Protein AF-A0A968B137-F1 (afdb_monomer)

Solvent-accessible surface area (backbone atoms only — not comparable to full-atom values): 7190 Å² total; per-residue (Å²): 107,52,96,78,35,91,89,47,80,83,83,82,69,98,60,93,70,58,67,69,60,52,50,51,56,51,58,76,69,59,84,62,95,70,87,82,88,78,63,97,90,63,83,78,64,94,56,52,64,63,56,51,49,59,51,42,74,75,37,80,86,58,89,77,87,86,76,89,81,83,57,55,50,100,85,67,47,76,54,88,87,69,79,80,72,88,78,63,87,45,74,68,45,43,53,50,42,63,76,74,70,112

Sequence (102 aa):
YAARDKRIVLLQNKNNIGLAKSLNKGLAIARGEYIARQDADDISLSVRFASQVEYLDKNIEIGVLGTEVELIDDCGQPMLDFNPPFLPTTAGMVRWTLFFRC

Secondary structure (DSSP, 8-state):
-TTT-TT------SS---HHHHHHHHHHH---SS-----TT----TTHHHHHHHHHHH-TT-S--------B-TTSPBPTT--PPP---SHHHHHHHHHH--

Foldseek 3Di:
DVVVDVVDDDDDDPDDPDDVVVVVVVVVPDDDPDDDDDDPLDDDDPCVVVVVVVVCVVPVVDPDDDDWDFDADPVRHGDPPDDTDDDDPDPVVVVVCVVPPD

pLDDT: mean 92.03, std 8.05, range [58.0, 98.38]

Structure (mmCIF, N/CA/C/O backbone):
data_AF-A0A968B137-F1
#
_entry.id   AF-A0A968B137-F1
#
loop_
_atom_site.group_PDB
_atom_site.id
_atom_site.type_symbol
_atom_site.label_atom_id
_atom_site.label_alt_id
_atom_site.label_comp_id
_atom_site.label_asym_id
_atom_site.label_entity_id
_atom_site.label_seq_id
_atom_site.pdbx_PDB_ins_code
_atom_site.Cartn_x
_atom_site.Cartn_y
_atom_site.Cartn_z
_atom_site.occupancy
_atom_site.B_iso_or_equiv
_atom_site.auth_seq_id
_atom_site.auth_comp_id
_atom_site.auth_asym_id
_atom_site.auth_atom_id
_atom_site.pdbx_PDB_model_num
ATOM 1 N N . TYR A 1 1 ? -19.938 4.126 2.888 1.00 81.56 1 TYR A N 1
ATOM 2 C CA . TYR A 1 1 ? -19.491 3.167 1.857 1.00 81.56 1 TYR A CA 1
ATOM 3 C C . TYR A 1 1 ? -19.550 1.715 2.320 1.00 81.56 1 TYR A C 1
ATOM 5 O O . TYR A 1 1 ? -20.288 0.962 1.704 1.00 81.56 1 TYR A O 1
ATOM 13 N N . ALA A 1 2 ? -18.900 1.325 3.426 1.00 87.94 2 ALA A N 1
ATOM 14 C CA . ALA A 1 2 ? -18.869 -0.076 3.884 1.00 87.94 2 ALA A CA 1
ATOM 15 C C . ALA A 1 2 ? -20.250 -0.748 4.056 1.00 87.94 2 ALA A C 1
ATOM 17 O O . ALA A 1 2 ? -20.439 -1.882 3.644 1.00 87.94 2 ALA A O 1
ATOM 18 N N . ALA A 1 3 ? -21.254 -0.029 4.572 1.00 89.56 3 ALA A N 1
ATOM 19 C CA . ALA A 1 3 ? -22.615 -0.564 4.714 1.00 89.56 3 ALA A CA 1
ATOM 20 C C . ALA A 1 3 ? -23.334 -0.861 3.377 1.00 89.56 3 ALA A C 1
ATOM 22 O O . ALA A 1 3 ? -24.391 -1.483 3.378 1.00 89.56 3 ALA A O 1
ATOM 23 N N . ARG A 1 4 ? -22.802 -0.379 2.245 1.00 95.50 4 ARG A N 1
ATOM 24 C CA . ARG A 1 4 ? -23.416 -0.490 0.909 1.00 95.50 4 ARG A CA 1
ATOM 25 C C . ARG A 1 4 ? -22.583 -1.319 -0.073 1.00 95.50 4 ARG A C 1
ATOM 27 O O . ARG A 1 4 ? -23.140 -1.815 -1.044 1.00 95.50 4 ARG A O 1
ATOM 34 N N . ASP A 1 5 ? -21.284 -1.482 0.171 1.00 96.19 5 ASP A N 1
ATOM 35 C CA . ASP A 1 5 ? -20.374 -2.237 -0.693 1.00 96.19 5 ASP A CA 1
ATOM 36 C C . ASP A 1 5 ? -19.795 -3.441 0.058 1.00 96.19 5 ASP A C 1
ATOM 38 O O . ASP A 1 5 ? -18.978 -3.292 0.965 1.00 96.19 5 ASP A O 1
ATOM 42 N N . LYS A 1 6 ? -20.201 -4.648 -0.357 1.00 94.75 6 LYS A N 1
ATOM 43 C CA . LYS A 1 6 ? -19.787 -5.919 0.262 1.00 94.75 6 LYS A CA 1
ATOM 44 C C . LYS A 1 6 ? -18.292 -6.220 0.109 1.00 94.75 6 LYS A C 1
ATOM 46 O O . LYS A 1 6 ? -17.790 -7.112 0.789 1.00 94.75 6 LYS A O 1
ATOM 51 N N . ARG A 1 7 ? -17.585 -5.517 -0.782 1.00 94.62 7 ARG A N 1
ATOM 52 C CA . ARG A 1 7 ? -16.132 -5.653 -0.960 1.00 94.62 7 ARG A CA 1
ATOM 53 C C . ARG A 1 7 ? -15.355 -4.967 0.166 1.00 94.62 7 ARG A C 1
ATOM 55 O O . ARG A 1 7 ? -14.198 -5.306 0.390 1.00 94.62 7 ARG A O 1
ATOM 62 N N . ILE A 1 8 ? -15.977 -4.024 0.878 1.00 96.00 8 ILE A N 1
ATOM 63 C CA . ILE A 1 8 ? -15.344 -3.255 1.951 1.00 96.00 8 ILE A CA 1
ATOM 64 C C . ILE A 1 8 ? -15.628 -3.927 3.296 1.00 96.00 8 ILE A C 1
ATOM 66 O O . ILE A 1 8 ? -16.774 -4.006 3.736 1.00 96.00 8 ILE A O 1
ATOM 70 N N . VAL A 1 9 ? -14.570 -4.341 3.992 1.00 95.88 9 VAL A N 1
ATOM 71 C CA . VAL A 1 9 ? -14.649 -4.842 5.370 1.00 95.88 9 VAL A CA 1
ATOM 72 C C . VAL A 1 9 ? -14.105 -3.773 6.313 1.00 95.88 9 VAL A C 1
ATOM 74 O O . VAL A 1 9 ? -12.907 -3.506 6.334 1.00 95.88 9 VAL A O 1
ATOM 77 N N . LEU A 1 10 ? -14.986 -3.145 7.096 1.00 96.00 10 LEU A N 1
ATOM 78 C CA . LEU A 1 10 ? -14.590 -2.143 8.085 1.00 96.00 10 LEU A CA 1
ATOM 79 C C . LEU A 1 10 ? -14.185 -2.821 9.399 1.00 96.00 10 LEU A C 1
ATOM 81 O O . LEU A 1 10 ? -15.016 -3.431 10.070 1.00 96.00 10 LEU A O 1
ATOM 85 N N . LEU A 1 11 ? -12.924 -2.657 9.794 1.00 96.06 11 LEU A N 1
ATOM 86 C CA . LEU A 1 11 ? -12.435 -3.052 11.112 1.00 96.06 11 LEU A CA 1
ATOM 87 C C . LEU A 1 11 ? -12.325 -1.833 12.022 1.00 96.06 11 LEU A C 1
ATOM 89 O O . LEU A 1 11 ? -11.456 -0.986 11.835 1.00 96.06 11 LEU A O 1
ATOM 93 N N . GLN A 1 12 ? -13.173 -1.768 13.046 1.00 96.56 12 GLN A N 1
ATOM 94 C CA . GLN A 1 12 ? -13.125 -0.699 14.039 1.00 96.56 12 GLN A CA 1
ATOM 95 C C . GLN A 1 12 ? -12.410 -1.169 15.310 1.00 96.56 12 GLN A C 1
ATOM 97 O O . GLN A 1 12 ? -12.743 -2.200 15.899 1.00 96.56 12 GLN A O 1
ATOM 102 N N . ASN A 1 13 ? -11.404 -0.411 15.745 1.00 97.81 13 ASN A N 1
ATOM 103 C CA . ASN A 1 13 ? -10.745 -0.637 17.028 1.00 97.81 13 ASN A CA 1
ATOM 104 C C . ASN A 1 13 ? -11.538 0.039 18.154 1.00 97.81 13 ASN A C 1
ATOM 106 O O . ASN A 1 13 ? -12.065 1.131 17.967 1.00 97.81 13 ASN A O 1
ATOM 110 N N . LYS A 1 14 ? -11.587 -0.587 19.338 1.00 97.62 14 LYS A N 1
ATOM 111 C CA . LYS A 1 14 ? -12.236 0.004 20.526 1.00 97.62 14 LYS A CA 1
ATOM 112 C C . LYS A 1 14 ? -11.499 1.245 21.043 1.00 97.62 14 LYS A C 1
ATOM 114 O O . LYS A 1 14 ? -12.116 2.142 21.598 1.00 97.62 14 LYS A O 1
ATOM 119 N N . ASN A 1 15 ? -10.185 1.279 20.858 1.00 97.88 15 ASN A N 1
ATOM 120 C CA . ASN A 1 15 ? -9.295 2.373 21.225 1.00 97.88 15 ASN A CA 1
ATOM 121 C C . ASN A 1 15 ? -8.206 2.522 20.154 1.00 97.88 15 ASN A C 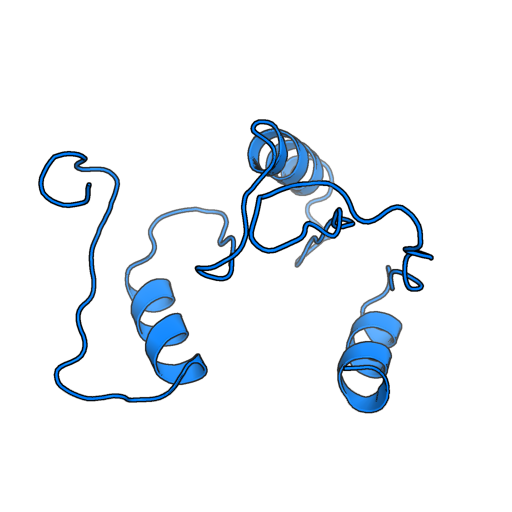1
ATOM 123 O O . ASN A 1 15 ? -7.998 1.615 19.345 1.00 97.88 15 ASN A O 1
ATOM 127 N N . ASN A 1 16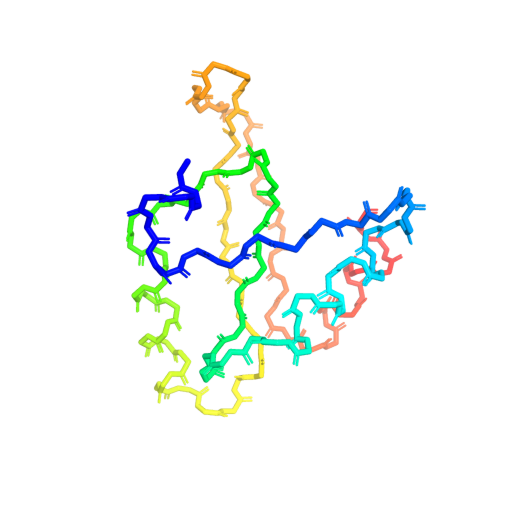 ? -7.482 3.641 20.159 1.00 97.88 16 ASN A N 1
ATOM 128 C CA . ASN A 1 16 ? -6.309 3.796 19.304 1.00 97.88 16 ASN A CA 1
ATOM 129 C C . ASN A 1 16 ? -5.226 2.784 19.731 1.00 97.88 16 ASN A C 1
ATOM 131 O O . ASN A 1 16 ? -4.825 2.755 20.895 1.00 97.88 16 ASN A O 1
ATOM 135 N N . ILE A 1 17 ? -4.797 1.929 18.799 1.00 98.00 17 ILE A N 1
ATOM 136 C CA . ILE A 1 17 ? -3.748 0.913 19.003 1.00 98.00 17 ILE A CA 1
ATOM 137 C C . ILE A 1 17 ? -2.487 1.195 18.171 1.00 98.00 17 ILE A C 1
ATOM 139 O O . ILE A 1 17 ? -1.567 0.377 18.156 1.00 98.00 17 ILE A O 1
ATOM 143 N N . GLY A 1 18 ? -2.441 2.334 17.478 1.00 97.62 18 GLY A N 1
ATOM 144 C CA . GLY A 1 18 ? -1.376 2.702 16.551 1.00 97.62 18 GLY A CA 1
ATOM 145 C C . GLY A 1 18 ? -1.503 2.055 15.167 1.00 97.62 18 GLY A C 1
ATOM 146 O O . GLY A 1 18 ? -2.279 1.115 14.951 1.00 97.62 18 GLY A O 1
ATOM 147 N N . LEU A 1 19 ? -0.714 2.574 14.223 1.00 96.25 19 LEU A N 1
ATOM 148 C CA . LEU A 1 19 ? -0.762 2.210 12.805 1.00 96.25 19 LEU A CA 1
ATOM 149 C C . LEU A 1 19 ? -0.403 0.738 12.575 1.00 96.25 19 LEU A C 1
ATOM 151 O O . LEU A 1 19 ? -1.228 -0.016 12.070 1.00 96.25 19 LEU A O 1
ATOM 155 N N . ALA A 1 20 ? 0.778 0.295 13.018 1.00 97.19 20 ALA A N 1
ATOM 156 C CA . ALA A 1 20 ? 1.267 -1.062 12.755 1.00 97.19 20 ALA A CA 1
ATOM 157 C C . ALA A 1 20 ? 0.310 -2.155 13.268 1.00 97.19 20 ALA A C 1
ATOM 159 O O . ALA A 1 20 ? 0.007 -3.108 12.553 1.00 97.19 20 ALA A O 1
ATOM 160 N N . LYS A 1 21 ? -0.237 -2.001 14.483 1.00 98.25 21 LYS A N 1
ATOM 161 C CA . LYS A 1 21 ? -1.207 -2.965 15.031 1.00 98.25 21 LYS A CA 1
ATOM 162 C C . LYS A 1 21 ? -2.527 -2.948 14.257 1.00 98.25 21 LYS A C 1
ATOM 164 O O . LYS A 1 21 ? -3.133 -4.001 14.078 1.00 98.25 21 LYS A O 1
ATOM 169 N N . SER A 1 22 ? -2.963 -1.781 13.784 1.00 98.00 22 SER A N 1
ATOM 170 C CA . SER A 1 22 ? -4.169 -1.657 12.956 1.00 98.00 22 SER A CA 1
ATOM 171 C C . SER A 1 22 ? -3.978 -2.301 11.579 1.00 98.00 22 SER A C 1
ATOM 173 O O . SER A 1 22 ? -4.837 -3.072 11.154 1.00 98.00 22 SER A O 1
ATOM 175 N N . LEU A 1 23 ? -2.829 -2.072 10.933 1.00 97.69 23 LEU A N 1
ATOM 176 C CA . LEU A 1 23 ? -2.462 -2.703 9.662 1.00 97.69 23 LEU A CA 1
ATOM 177 C C . LEU A 1 23 ? -2.382 -4.229 9.797 1.00 97.69 23 LEU A C 1
ATOM 179 O O . LEU A 1 23 ? -2.975 -4.937 8.989 1.00 97.69 23 LEU A O 1
ATOM 183 N N . ASN A 1 24 ? -1.753 -4.745 10.858 1.00 98.38 24 ASN A N 1
ATOM 184 C CA . ASN A 1 24 ? -1.665 -6.190 11.101 1.00 98.38 24 ASN A CA 1
ATOM 185 C C . ASN A 1 24 ? -3.042 -6.848 11.287 1.00 98.38 24 ASN A C 1
ATOM 187 O O . ASN A 1 24 ? -3.246 -7.973 10.837 1.00 98.38 24 ASN A O 1
ATOM 191 N N . LYS A 1 25 ? -4.011 -6.157 11.906 1.00 98.12 25 LYS A N 1
ATOM 192 C CA . LYS A 1 25 ? -5.398 -6.650 11.982 1.00 98.12 25 LYS A CA 1
ATOM 193 C C . LYS A 1 25 ? -6.057 -6.736 10.605 1.00 98.12 25 LYS A C 1
ATOM 195 O O . LYS A 1 25 ? -6.769 -7.701 10.350 1.00 98.12 25 LYS A O 1
ATOM 200 N N . GLY A 1 26 ? -5.837 -5.737 9.748 1.00 97.50 26 GLY A N 1
ATOM 201 C CA . GLY A 1 26 ? -6.312 -5.756 8.362 1.00 97.50 26 GLY A CA 1
ATOM 202 C C . GLY A 1 26 ? -5.677 -6.890 7.560 1.00 97.50 26 GLY A C 1
ATOM 203 O O . GLY A 1 26 ? -6.387 -7.655 6.913 1.00 97.50 26 GLY A O 1
ATOM 204 N N . LEU A 1 27 ? -4.358 -7.056 7.679 1.00 97.88 27 LEU A N 1
ATOM 205 C CA . LEU A 1 27 ? -3.604 -8.119 7.018 1.00 97.88 27 LEU A CA 1
ATOM 206 C C . LEU A 1 27 ? -4.100 -9.516 7.418 1.00 97.88 27 LEU A C 1
ATOM 208 O O . LEU A 1 27 ? -4.291 -10.361 6.553 1.00 97.88 27 LEU A O 1
ATOM 212 N N . ALA A 1 28 ? -4.380 -9.743 8.705 1.00 98.06 28 ALA A N 1
ATOM 213 C CA . ALA A 1 28 ? -4.837 -11.040 9.207 1.00 98.06 28 ALA A CA 1
ATOM 214 C C . ALA A 1 28 ? -6.186 -11.511 8.628 1.00 98.06 28 ALA A C 1
ATOM 216 O O . ALA A 1 28 ? -6.481 -12.703 8.679 1.00 98.06 28 ALA A O 1
ATOM 217 N N . ILE A 1 29 ? -7.016 -10.598 8.109 1.00 97.50 29 ILE A N 1
ATOM 218 C CA . ILE A 1 29 ? -8.310 -10.933 7.489 1.00 97.50 29 ILE A CA 1
ATOM 219 C C . ILE A 1 29 ? -8.313 -10.767 5.967 1.00 97.50 29 ILE A C 1
ATOM 221 O O . ILE A 1 29 ? -9.332 -11.042 5.327 1.00 97.50 29 ILE A O 1
ATOM 225 N N . ALA A 1 30 ? -7.228 -10.247 5.390 1.00 97.69 30 ALA A N 1
ATOM 226 C CA . ALA A 1 30 ? -7.121 -10.049 3.957 1.00 97.69 30 ALA A CA 1
ATOM 227 C C . ALA A 1 30 ? -7.161 -11.409 3.245 1.00 97.69 30 ALA A C 1
ATOM 229 O O . A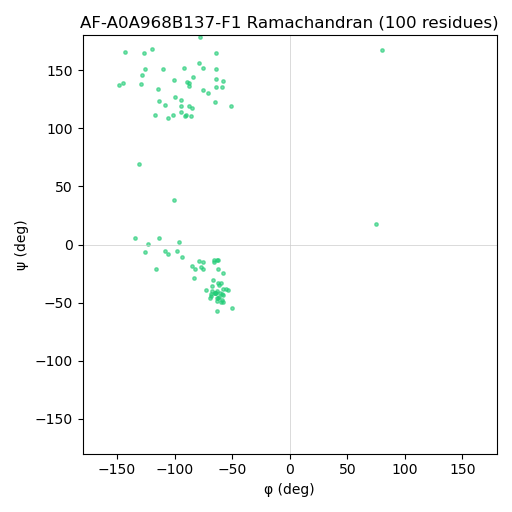LA A 1 30 ? -6.645 -12.406 3.742 1.00 97.69 30 ALA A O 1
ATOM 230 N N . ARG A 1 31 ? -7.822 -11.451 2.085 1.00 96.75 31 ARG A N 1
ATOM 231 C CA . ARG A 1 31 ? -8.044 -12.688 1.311 1.00 96.75 31 ARG A CA 1
ATOM 232 C C . ARG A 1 31 ? -7.501 -12.618 -0.114 1.00 96.75 31 ARG A C 1
ATOM 234 O O . ARG A 1 31 ? -7.719 -13.544 -0.883 1.00 96.75 31 ARG A O 1
ATOM 241 N N . GLY A 1 32 ? -6.899 -11.489 -0.484 1.00 96.06 32 GLY A N 1
ATOM 242 C CA . GLY A 1 32 ? -6.278 -11.324 -1.792 1.00 96.06 32 GLY A CA 1
ATOM 243 C C . GLY A 1 32 ? -4.947 -12.061 -1.850 1.00 96.06 32 GLY A C 1
ATOM 244 O O . GLY A 1 32 ? -4.279 -12.206 -0.8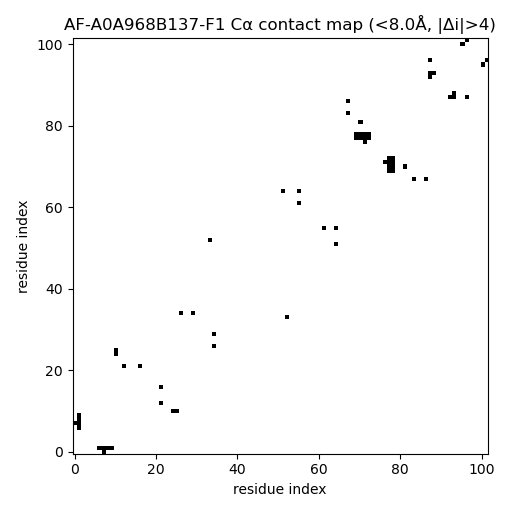30 1.00 96.06 32 GLY A O 1
ATOM 245 N N . GLU A 1 33 ? -4.570 -12.4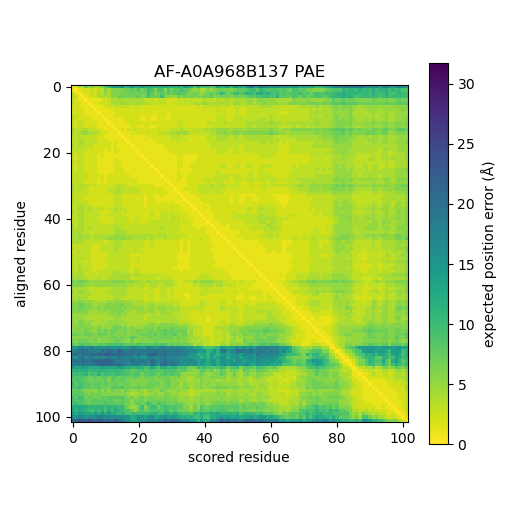94 -3.048 1.00 96.38 33 GLU A N 1
ATOM 246 C CA . GLU A 1 33 ? -3.223 -12.993 -3.338 1.00 96.38 33 GLU A CA 1
ATOM 247 C C . GLU A 1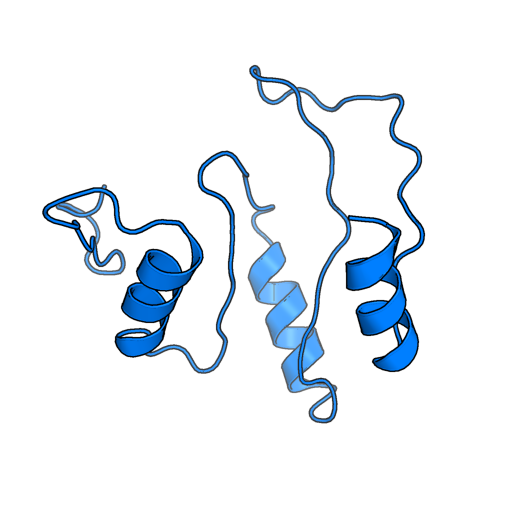 33 ? -2.174 -11.891 -3.141 1.00 96.38 33 GLU A C 1
ATOM 249 O O . GLU A 1 33 ? -1.133 -12.106 -2.526 1.00 96.38 33 GLU A O 1
ATOM 254 N N . TYR A 1 34 ? -2.520 -10.673 -3.565 1.00 97.62 34 TYR A N 1
ATOM 255 C CA . TYR A 1 34 ? -1.726 -9.470 -3.362 1.00 97.62 34 TYR A CA 1
ATOM 256 C C . TYR A 1 34 ? -2.251 -8.634 -2.196 1.00 97.62 34 TYR A C 1
ATOM 258 O O . TYR A 1 34 ? -3.460 -8.449 -2.021 1.00 97.62 34 TYR A O 1
ATOM 266 N N . ILE A 1 35 ? -1.319 -8.060 -1.433 1.00 97.81 35 ILE A N 1
ATOM 267 C CA . ILE A 1 35 ? -1.602 -7.056 -0.408 1.00 97.81 35 ILE A CA 1
ATOM 268 C C . ILE A 1 35 ? -1.103 -5.706 -0.903 1.00 97.81 35 ILE A C 1
ATOM 270 O O . ILE A 1 35 ? 0.092 -5.519 -1.114 1.00 97.81 35 ILE A O 1
ATOM 274 N N . ALA A 1 36 ? -2.016 -4.745 -1.022 1.00 96.56 36 ALA A N 1
ATOM 275 C CA . ALA A 1 36 ? -1.668 -3.362 -1.296 1.00 96.56 36 ALA A CA 1
ATOM 276 C C . ALA A 1 36 ? -2.018 -2.476 -0.100 1.00 96.56 36 ALA A C 1
ATOM 278 O O . ALA A 1 36 ? -3.168 -2.431 0.343 1.00 96.56 36 ALA A O 1
ATOM 279 N N . ARG A 1 37 ? -1.015 -1.763 0.417 1.00 95.56 37 ARG A N 1
ATOM 280 C CA . ARG A 1 37 ? -1.199 -0.715 1.424 1.00 95.56 37 ARG A CA 1
ATOM 281 C C . ARG A 1 37 ? -1.432 0.624 0.722 1.00 95.56 37 ARG A C 1
ATOM 283 O O . ARG A 1 37 ? -0.757 0.927 -0.255 1.00 95.56 37 ARG A O 1
ATOM 290 N N . GLN A 1 38 ? -2.347 1.424 1.256 1.00 94.81 38 GLN A N 1
ATOM 291 C CA . GLN A 1 38 ? -2.576 2.812 0.861 1.00 94.81 38 GLN A CA 1
ATOM 292 C C . GLN A 1 38 ? -2.973 3.607 2.105 1.00 94.81 38 GLN A C 1
ATOM 294 O O . GLN A 1 38 ? -3.729 3.080 2.931 1.00 94.81 38 GLN A O 1
ATOM 299 N N . ASP A 1 39 ? -2.454 4.824 2.248 1.00 93.94 39 ASP A N 1
ATOM 300 C CA . ASP A 1 39 ? -2.804 5.686 3.371 1.00 93.94 39 ASP A CA 1
ATOM 301 C C . ASP A 1 39 ? -4.177 6.352 3.117 1.00 93.94 39 ASP A C 1
ATOM 303 O O . ASP A 1 39 ? -4.702 6.358 2.001 1.00 93.94 39 ASP A O 1
ATOM 307 N N . ALA A 1 40 ? -4.862 6.766 4.185 1.00 93.75 40 ALA A N 1
ATOM 308 C CA . ALA A 1 40 ? -6.290 7.115 4.125 1.00 93.75 40 ALA A CA 1
ATOM 309 C C . ALA A 1 40 ? -6.572 8.478 3.466 1.00 93.75 40 ALA A C 1
ATOM 311 O O . ALA A 1 40 ? -7.720 8.771 3.131 1.00 93.75 40 ALA A O 1
ATOM 312 N N . ASP A 1 41 ? -5.532 9.285 3.325 1.00 93.31 41 ASP A N 1
ATOM 313 C CA . ASP A 1 41 ? -5.462 10.603 2.707 1.00 93.31 41 ASP A CA 1
ATOM 314 C C . ASP A 1 41 ? -4.954 10.561 1.254 1.00 93.31 41 ASP A C 1
ATOM 316 O O . ASP A 1 41 ? -5.046 11.565 0.554 1.00 93.31 41 ASP A O 1
ATOM 320 N N . ASP A 1 42 ? -4.530 9.393 0.758 1.00 93.50 42 ASP A N 1
ATOM 321 C CA . ASP A 1 42 ? -4.062 9.221 -0.620 1.00 93.50 42 ASP A CA 1
ATOM 322 C C . ASP A 1 42 ? -5.173 8.804 -1.594 1.00 93.50 42 ASP A C 1
ATOM 324 O O . ASP A 1 42 ? -6.088 8.033 -1.270 1.00 93.50 42 ASP A O 1
ATOM 328 N N . ILE A 1 43 ? -5.004 9.181 -2.865 1.00 94.38 43 ILE A N 1
ATOM 329 C CA . ILE A 1 43 ? -5.838 8.734 -3.988 1.00 94.38 43 ILE A CA 1
ATOM 330 C C . ILE A 1 43 ? -5.001 7.885 -4.950 1.00 94.38 43 ILE A C 1
ATOM 332 O O . ILE A 1 43 ? -3.897 8.246 -5.342 1.00 94.38 43 ILE A O 1
ATOM 336 N N . SER A 1 44 ? -5.549 6.743 -5.372 1.00 94.94 44 SER A N 1
ATOM 337 C CA . SER A 1 44 ? -4.935 5.923 -6.420 1.00 94.94 44 SER A CA 1
ATOM 338 C C . SER A 1 44 ? -5.381 6.350 -7.806 1.00 94.94 44 SER A C 1
ATOM 340 O O . SER A 1 44 ? -6.581 6.500 -8.049 1.00 94.94 44 SER A O 1
ATOM 342 N N . LEU A 1 45 ? -4.442 6.369 -8.752 1.00 94.62 45 LEU A N 1
ATOM 343 C CA . LEU A 1 45 ? -4.780 6.308 -10.170 1.00 94.62 45 LEU A CA 1
ATOM 344 C C . LEU A 1 45 ? -5.578 5.030 -10.463 1.00 94.62 45 LEU A C 1
ATOM 346 O O . LEU A 1 45 ? -5.267 3.951 -9.947 1.00 94.62 45 LEU A O 1
ATOM 350 N N . SER A 1 46 ? -6.588 5.139 -11.326 1.00 95.88 46 SER A N 1
ATOM 351 C CA . SER A 1 46 ? -7.529 4.050 -11.635 1.00 95.88 46 SER A CA 1
ATOM 352 C C . SER A 1 46 ? -6.854 2.783 -12.174 1.00 95.88 46 SER A C 1
ATOM 354 O O . SER A 1 46 ? -7.391 1.688 -12.016 1.00 95.88 46 SER A O 1
ATOM 356 N N . VAL A 1 47 ? -5.665 2.924 -12.766 1.00 96.38 47 VAL A N 1
ATOM 357 C CA . VAL A 1 47 ? -4.883 1.831 -13.361 1.00 96.38 47 VAL A CA 1
ATOM 358 C C . VAL A 1 47 ? -3.857 1.203 -12.413 1.00 96.38 47 VAL A C 1
ATOM 360 O O . VAL A 1 47 ? -3.330 0.141 -12.738 1.00 96.38 47 VAL A O 1
ATOM 363 N N . ARG A 1 48 ? -3.593 1.798 -11.234 1.00 96.31 48 ARG A N 1
ATOM 364 C CA . ARG A 1 48 ? -2.469 1.418 -10.351 1.00 96.31 48 ARG A CA 1
ATOM 365 C C . ARG A 1 48 ? -2.411 -0.088 -10.095 1.00 96.31 48 ARG A C 1
ATOM 367 O O . ARG A 1 48 ? -1.392 -0.722 -10.349 1.00 96.31 48 ARG A O 1
ATOM 374 N N . PHE A 1 49 ? -3.512 -0.663 -9.614 1.00 96.44 49 PHE A N 1
ATOM 375 C CA . PHE A 1 49 ? -3.547 -2.081 -9.258 1.00 96.44 49 PHE A CA 1
ATOM 376 C C . PHE A 1 49 ? -3.413 -3.004 -10.463 1.00 96.44 49 PHE A C 1
ATOM 378 O O . PHE A 1 49 ? -2.703 -3.996 -10.365 1.00 96.44 49 PHE A O 1
ATOM 385 N N . ALA A 1 50 ? -4.047 -2.677 -11.592 1.00 97.62 50 ALA A N 1
ATOM 386 C CA . ALA A 1 50 ? -3.947 -3.497 -12.795 1.00 97.62 50 ALA A CA 1
ATOM 387 C C . ALA A 1 50 ? -2.495 -3.564 -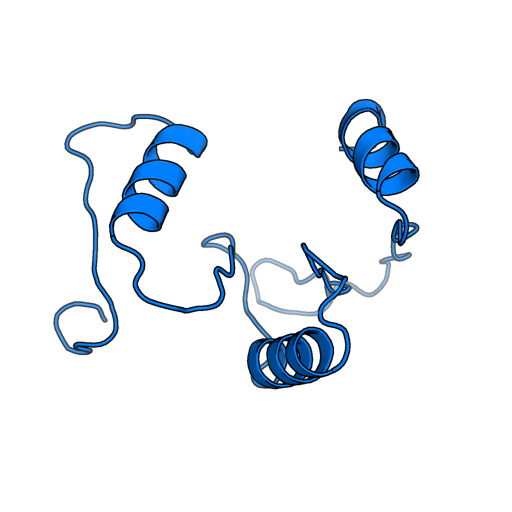13.294 1.00 97.62 50 ALA A C 1
ATOM 389 O O . ALA A 1 50 ? -1.980 -4.654 -13.525 1.00 97.62 50 ALA A O 1
ATOM 390 N N . SER A 1 51 ? -1.810 -2.417 -13.360 1.00 97.25 51 SER A N 1
ATOM 391 C CA . SER A 1 51 ? -0.402 -2.348 -13.764 1.00 97.25 51 SER A CA 1
ATOM 392 C C . SER A 1 51 ? 0.534 -3.077 -12.797 1.00 97.25 51 SER A C 1
ATOM 394 O O . SER A 1 51 ? 1.445 -3.776 -13.233 1.00 97.25 51 SER A O 1
ATOM 396 N N . GLN A 1 52 ? 0.321 -2.937 -11.485 1.00 97.50 52 GLN A N 1
ATOM 397 C CA . GLN A 1 52 ? 1.162 -3.597 -10.482 1.00 97.50 52 GLN A CA 1
ATOM 398 C C . GLN A 1 52 ? 0.987 -5.119 -10.481 1.00 97.50 52 GLN A C 1
ATOM 400 O O . GLN A 1 52 ? 1.982 -5.835 -10.408 1.00 97.50 52 GLN A O 1
ATOM 405 N N . VAL A 1 53 ? -0.253 -5.608 -10.584 1.00 97.81 53 VAL A N 1
ATOM 406 C CA . VAL A 1 53 ? -0.544 -7.048 -10.663 1.00 97.81 53 VAL A CA 1
ATOM 407 C C . VAL A 1 53 ? 0.074 -7.644 -11.924 1.00 97.81 53 VAL A C 1
ATOM 409 O O . VAL A 1 53 ? 0.817 -8.611 -11.824 1.00 97.81 53 VAL A O 1
ATOM 412 N N . GLU A 1 54 ? -0.125 -7.015 -13.088 1.00 98.19 54 GLU A N 1
ATOM 413 C CA . GLU A 1 54 ? 0.467 -7.486 -14.346 1.00 98.19 54 GLU A CA 1
ATOM 414 C C . GLU A 1 54 ? 2.000 -7.572 -14.274 1.00 98.19 54 GLU A C 1
ATOM 416 O O . GLU A 1 54 ? 2.602 -8.493 -14.829 1.00 98.19 54 GLU A O 1
ATOM 421 N N . TYR A 1 55 ? 2.646 -6.619 -13.598 1.00 97.88 55 TYR A N 1
ATOM 422 C CA . TYR A 1 55 ? 4.092 -6.647 -13.411 1.00 97.88 55 TYR A CA 1
ATOM 423 C C . TYR A 1 55 ? 4.528 -7.782 -12.477 1.00 97.88 55 TYR A C 1
ATOM 425 O O . TYR A 1 55 ? 5.474 -8.496 -12.804 1.00 97.88 55 TYR A O 1
ATOM 433 N N . LEU A 1 56 ? 3.860 -7.962 -11.333 1.00 97.88 56 LEU A N 1
ATOM 434 C CA . LEU A 1 56 ? 4.193 -9.014 -10.366 1.00 97.88 56 LEU A CA 1
ATOM 435 C C . LEU A 1 56 ? 3.965 -10.417 -10.945 1.00 97.88 56 LEU A C 1
ATOM 437 O O . LEU A 1 56 ? 4.839 -11.270 -10.813 1.00 97.88 56 LEU A O 1
ATOM 441 N N . ASP A 1 57 ? 2.871 -10.623 -11.680 1.00 97.69 57 ASP A N 1
ATOM 442 C CA . ASP A 1 57 ? 2.568 -11.899 -12.343 1.00 97.69 57 ASP A CA 1
ATOM 443 C C . ASP A 1 57 ? 3.657 -12.300 -13.358 1.00 97.69 57 ASP A C 1
ATOM 445 O O . ASP A 1 57 ? 3.932 -13.484 -13.559 1.00 97.69 57 ASP A O 1
ATOM 449 N N . LYS A 1 58 ? 4.293 -11.316 -14.012 1.00 98.38 58 LYS A N 1
ATOM 450 C CA . LYS A 1 58 ? 5.368 -11.543 -14.994 1.00 98.38 58 LYS A CA 1
ATOM 451 C C . LYS A 1 58 ? 6.757 -11.696 -14.370 1.00 98.38 58 LYS A C 1
ATOM 453 O O . LYS A 1 58 ? 7.648 -12.203 -15.045 1.00 98.38 58 LYS A O 1
ATOM 458 N N . ASN A 1 59 ? 6.950 -11.255 -13.127 1.00 97.44 59 ASN A N 1
ATOM 459 C CA . ASN A 1 59 ? 8.251 -11.197 -12.452 1.00 97.44 59 ASN A CA 1
ATOM 460 C C . ASN A 1 59 ? 8.138 -11.827 -11.055 1.00 97.44 59 ASN A C 1
ATOM 462 O O . ASN A 1 59 ? 8.178 -11.141 -10.031 1.00 97.44 59 ASN A O 1
ATOM 466 N N . ILE A 1 60 ? 7.958 -13.151 -11.022 1.00 96.19 60 ILE A N 1
ATOM 467 C CA . ILE A 1 60 ? 7.636 -13.929 -9.812 1.00 96.19 60 ILE A CA 1
ATOM 468 C C . ILE A 1 60 ? 8.716 -13.886 -8.720 1.00 96.19 60 ILE A C 1
ATOM 470 O O . ILE A 1 60 ? 8.471 -14.285 -7.583 1.00 96.19 60 ILE A O 1
ATOM 474 N N . GLU A 1 61 ? 9.919 -13.413 -9.041 1.00 96.31 61 GLU A N 1
ATOM 475 C CA . GLU A 1 61 ? 11.017 -13.217 -8.097 1.00 96.31 61 GLU A CA 1
ATOM 476 C C . GLU A 1 61 ? 10.867 -11.939 -7.256 1.00 96.31 61 GLU A C 1
ATOM 478 O O . GLU A 1 61 ? 11.555 -11.771 -6.244 1.00 96.31 61 GLU A O 1
ATOM 483 N N . ILE A 1 62 ? 9.973 -11.032 -7.657 1.00 95.25 62 ILE A N 1
ATOM 484 C CA . ILE A 1 62 ? 9.746 -9.752 -6.991 1.00 95.25 62 ILE A CA 1
ATOM 485 C C . ILE A 1 62 ? 8.751 -9.929 -5.841 1.00 95.25 62 ILE A C 1
ATOM 487 O O . ILE A 1 62 ? 7.558 -10.127 -6.041 1.00 95.25 62 ILE A O 1
ATOM 491 N N . GLY A 1 63 ? 9.239 -9.796 -4.605 1.00 93.06 63 GLY A N 1
ATOM 492 C CA . GLY A 1 63 ? 8.396 -9.907 -3.408 1.00 93.06 63 GLY A CA 1
ATOM 493 C C . GLY A 1 63 ? 7.620 -8.638 -3.029 1.00 93.06 63 GLY A C 1
ATOM 494 O O . GLY A 1 63 ? 6.654 -8.723 -2.276 1.00 93.06 63 GLY A O 1
ATOM 495 N N . VAL A 1 64 ? 8.048 -7.457 -3.493 1.00 93.81 64 VAL A N 1
ATOM 496 C CA . VAL A 1 64 ? 7.417 -6.157 -3.193 1.00 93.81 64 VAL A CA 1
ATOM 497 C C . VAL A 1 64 ? 7.603 -5.215 -4.382 1.00 93.81 64 VAL A C 1
ATOM 499 O O . VAL A 1 64 ? 8.704 -5.120 -4.920 1.00 93.81 64 VAL A O 1
ATOM 502 N N . LEU A 1 65 ? 6.549 -4.479 -4.741 1.00 94.94 65 LEU A N 1
ATOM 503 C CA . LEU A 1 65 ? 6.549 -3.467 -5.797 1.00 94.94 65 LEU A CA 1
ATOM 504 C C . LEU A 1 65 ? 5.956 -2.152 -5.271 1.00 94.94 65 LEU A C 1
ATOM 506 O O . LEU A 1 65 ? 4.938 -2.154 -4.581 1.00 94.94 65 LEU A O 1
ATOM 510 N N . GLY A 1 66 ? 6.580 -1.032 -5.629 1.00 92.31 66 GLY A N 1
ATOM 511 C CA . GLY A 1 66 ? 6.073 0.323 -5.402 1.00 92.31 66 GLY A CA 1
ATOM 512 C C . GLY A 1 66 ? 6.043 1.114 -6.709 1.00 92.31 66 GLY A C 1
ATOM 513 O O . GLY A 1 66 ? 6.648 0.700 -7.696 1.00 92.31 66 GLY A O 1
ATOM 514 N N . THR A 1 67 ? 5.332 2.237 -6.716 1.00 90.12 67 THR A N 1
ATOM 515 C CA . THR A 1 67 ? 5.310 3.188 -7.836 1.00 90.12 67 THR A CA 1
ATOM 516 C C . THR A 1 67 ? 5.813 4.545 -7.371 1.00 90.12 67 THR A C 1
ATOM 518 O O . THR A 1 67 ? 5.927 4.803 -6.172 1.00 90.12 67 THR A O 1
ATOM 521 N N . GLU A 1 68 ? 6.077 5.423 -8.328 1.00 88.50 68 GLU A N 1
ATOM 522 C CA . GLU A 1 68 ? 6.147 6.854 -8.062 1.00 88.50 68 GLU A CA 1
ATOM 523 C C . GLU A 1 68 ? 4.776 7.387 -7.608 1.00 88.50 68 GLU A C 1
ATOM 525 O O . GLU A 1 68 ? 3.748 6.707 -7.744 1.00 88.50 68 GLU A O 1
ATOM 530 N N . VAL A 1 69 ? 4.779 8.590 -7.040 1.00 89.25 69 VAL A N 1
ATOM 531 C CA . VAL A 1 69 ? 3.590 9.298 -6.564 1.00 89.25 69 VAL A CA 1
ATOM 532 C C . VAL A 1 69 ? 3.567 10.706 -7.145 1.00 89.25 69 VAL A C 1
ATOM 534 O O . VAL A 1 69 ? 4.612 11.334 -7.302 1.00 89.25 69 VAL A O 1
ATOM 537 N N . GLU A 1 70 ? 2.369 11.203 -7.428 1.00 90.19 70 GLU A N 1
ATOM 538 C CA . GLU A 1 70 ? 2.135 12.614 -7.725 1.00 90.19 70 GLU A CA 1
ATOM 539 C C . GLU A 1 70 ? 1.730 13.305 -6.423 1.00 90.19 70 GLU A C 1
ATOM 541 O O . GLU A 1 70 ? 0.787 12.870 -5.760 1.00 90.19 70 GLU A O 1
ATOM 546 N N . LEU A 1 71 ? 2.450 14.361 -6.037 1.00 91.75 71 LEU A N 1
ATOM 547 C CA . LEU A 1 71 ? 2.056 15.156 -4.880 1.00 91.75 71 LEU A CA 1
ATOM 548 C C . LEU A 1 71 ? 0.871 16.043 -5.245 1.00 91.75 71 LEU A C 1
ATOM 550 O O . LEU A 1 71 ? 0.894 16.730 -6.269 1.00 91.75 71 LEU A O 1
ATOM 554 N N . ILE A 1 72 ? -0.133 16.049 -4.377 1.00 93.31 72 ILE A N 1
ATOM 555 C CA . ILE A 1 72 ? -1.321 16.887 -4.495 1.00 93.31 72 ILE A CA 1
ATOM 556 C C . ILE A 1 72 ? -1.513 17.702 -3.217 1.00 93.31 72 ILE A C 1
ATOM 558 O O . ILE A 1 72 ? -1.113 17.270 -2.137 1.00 93.31 72 ILE A O 1
ATOM 562 N N . ASP A 1 73 ? -2.113 18.881 -3.344 1.00 93.31 73 ASP A N 1
ATOM 563 C CA . ASP A 1 73 ? -2.543 19.677 -2.196 1.00 93.31 73 ASP A CA 1
ATOM 564 C C . ASP A 1 73 ? -3.862 19.155 -1.584 1.00 93.31 73 ASP A C 1
ATOM 566 O O . ASP A 1 73 ? -4.487 18.220 -2.091 1.00 93.31 73 ASP A O 1
ATOM 570 N N . ASP A 1 74 ? -4.333 19.802 -0.513 1.00 93.38 74 ASP A N 1
ATOM 571 C CA . ASP A 1 74 ? -5.596 19.457 0.164 1.00 93.38 74 ASP A CA 1
ATOM 572 C C . ASP A 1 74 ? -6.845 19.634 -0.730 1.00 93.38 74 ASP A C 1
ATOM 574 O O . ASP A 1 74 ? -7.937 19.170 -0.392 1.00 93.38 74 ASP A O 1
ATOM 578 N N . CYS A 1 75 ? -6.706 20.314 -1.874 1.00 93.88 75 CYS A N 1
ATOM 579 C CA . CYS A 1 75 ? -7.743 20.480 -2.893 1.00 93.88 75 CYS A CA 1
ATOM 580 C C . CYS A 1 75 ? -7.613 19.449 -4.032 1.00 93.88 75 CYS A C 1
ATOM 582 O O . CYS A 1 75 ? -8.393 19.485 -4.991 1.00 93.88 75 CYS A O 1
ATOM 584 N N . GLY A 1 76 ? -6.638 18.540 -3.944 1.00 90.56 76 GLY A N 1
ATOM 585 C CA . GLY A 1 76 ? -6.329 17.527 -4.945 1.00 90.56 76 GLY A CA 1
ATOM 586 C C . GLY A 1 76 ? -5.623 18.065 -6.191 1.00 90.56 76 GLY A C 1
ATOM 587 O O . GLY A 1 76 ? -5.655 17.401 -7.226 1.00 90.56 76 GLY A O 1
ATOM 588 N N . GLN A 1 77 ? -5.035 19.265 -6.136 1.00 93.19 77 GLN A N 1
ATOM 589 C CA . GLN A 1 77 ? -4.306 19.850 -7.262 1.00 93.19 77 GLN A CA 1
ATOM 590 C C . GLN A 1 77 ? -2.837 19.411 -7.258 1.00 93.19 77 GLN A C 1
ATOM 592 O O . GLN A 1 77 ? -2.209 19.452 -6.199 1.00 93.19 77 GLN A O 1
ATOM 597 N N . PRO A 1 78 ? -2.259 19.038 -8.417 1.00 91.00 78 PRO A N 1
ATOM 598 C CA . PRO A 1 78 ? -0.853 18.658 -8.508 1.00 91.00 78 PRO A CA 1
ATOM 599 C C . PRO A 1 78 ? 0.096 19.767 -8.046 1.00 91.00 78 PRO A C 1
ATOM 601 O O . PRO A 1 78 ? -0.032 20.927 -8.446 1.00 91.00 78 PRO A O 1
ATOM 604 N N . MET A 1 79 ? 1.100 19.392 -7.260 1.00 91.00 79 MET A N 1
ATOM 605 C CA . MET A 1 79 ? 2.186 20.278 -6.855 1.00 91.00 79 MET A CA 1
ATOM 606 C C . MET A 1 79 ? 3.307 20.230 -7.901 1.00 91.00 79 MET A C 1
ATOM 608 O O . MET A 1 79 ? 3.892 19.178 -8.150 1.00 91.00 79 MET A O 1
ATOM 612 N N . LEU A 1 80 ? 3.609 21.373 -8.525 1.00 77.56 80 LEU A N 1
ATOM 613 C CA . LEU A 1 80 ? 4.494 21.449 -9.700 1.00 77.56 80 LEU A CA 1
ATOM 614 C C . LEU A 1 80 ? 5.997 21.337 -9.380 1.00 77.56 80 LEU A C 1
ATOM 616 O O . LEU A 1 80 ? 6.776 20.994 -10.264 1.00 77.56 80 LEU A O 1
ATOM 620 N N . ASP A 1 81 ? 6.402 21.574 -8.130 1.00 71.25 81 ASP A N 1
ATOM 621 C CA . ASP A 1 81 ? 7.813 21.612 -7.712 1.00 71.25 81 ASP A CA 1
ATOM 622 C C . ASP A 1 81 ? 8.273 20.316 -7.021 1.00 71.25 81 ASP A C 1
ATOM 624 O O . ASP A 1 81 ? 9.031 20.339 -6.047 1.00 71.25 81 ASP A O 1
ATOM 628 N N . PHE A 1 82 ? 7.816 19.159 -7.505 1.00 68.94 82 PHE A N 1
ATOM 629 C CA . PHE A 1 82 ? 8.287 17.876 -6.991 1.00 68.94 82 PHE A CA 1
ATOM 630 C C . PHE A 1 82 ? 9.437 17.332 -7.837 1.00 68.94 82 PHE A C 1
ATOM 632 O O . PHE A 1 82 ? 9.262 16.969 -8.998 1.00 68.94 82 PHE A O 1
ATOM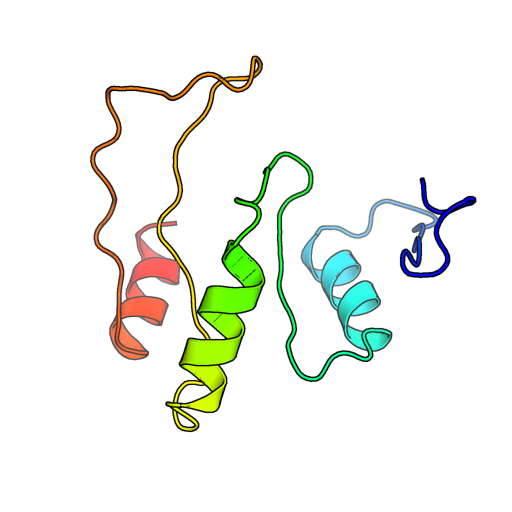 639 N N . ASN A 1 83 ? 10.625 17.245 -7.238 1.00 67.81 83 ASN A N 1
ATOM 640 C CA . ASN A 1 83 ? 11.710 16.448 -7.794 1.00 67.81 83 ASN A CA 1
ATOM 641 C C . ASN A 1 83 ? 11.599 15.035 -7.210 1.00 67.81 83 ASN A C 1
ATOM 643 O O . ASN A 1 83 ? 11.803 14.882 -5.997 1.00 67.81 83 ASN A O 1
ATOM 647 N N . PRO A 1 84 ? 11.257 14.016 -8.014 1.00 65.56 84 PRO A N 1
ATOM 648 C CA . PRO A 1 84 ? 10.974 12.710 -7.466 1.00 65.56 84 PRO A CA 1
ATOM 649 C C . PRO A 1 84 ? 12.212 12.115 -6.799 1.00 65.56 84 PRO A C 1
ATOM 651 O O . PRO A 1 84 ? 13.327 12.191 -7.332 1.00 65.56 84 PRO A O 1
ATOM 654 N N . PRO A 1 85 ? 12.054 11.536 -5.598 1.00 69.50 85 PRO A N 1
ATOM 655 C CA . PRO A 1 85 ? 13.165 10.936 -4.898 1.00 69.50 85 PRO A CA 1
ATOM 656 C C . PRO A 1 85 ? 13.694 9.746 -5.693 1.00 69.50 85 PRO A C 1
ATOM 658 O O . PRO A 1 85 ? 12.965 9.044 -6.391 1.00 69.50 85 PRO A O 1
ATOM 661 N N . PHE A 1 86 ? 14.987 9.481 -5.531 1.00 81.69 86 PHE A N 1
ATOM 662 C CA . PHE A 1 86 ? 15.601 8.253 -6.014 1.00 81.69 86 PHE A CA 1
ATOM 663 C C . PHE A 1 86 ? 14.800 7.025 -5.533 1.00 81.69 86 PHE A C 1
ATOM 665 O O . PHE A 1 86 ? 14.695 6.794 -4.325 1.00 81.69 86 PHE A O 1
ATOM 672 N N . LEU A 1 87 ? 14.272 6.233 -6.473 1.00 84.75 87 LEU A N 1
ATOM 673 C CA . LEU A 1 87 ? 13.502 5.023 -6.185 1.00 84.75 87 LEU A CA 1
ATOM 674 C C . LEU A 1 87 ? 14.431 3.796 -6.138 1.00 84.75 87 LEU A C 1
ATOM 676 O O . LEU A 1 87 ? 14.971 3.389 -7.171 1.00 84.75 87 LEU A O 1
ATOM 680 N N . PRO A 1 88 ? 14.654 3.188 -4.958 1.00 87.56 88 PRO A N 1
ATOM 681 C CA . PRO A 1 88 ? 15.523 2.026 -4.843 1.00 87.56 88 PRO A CA 1
ATOM 682 C C . PRO A 1 88 ? 14.881 0.785 -5.473 1.00 87.56 88 PRO A C 1
ATOM 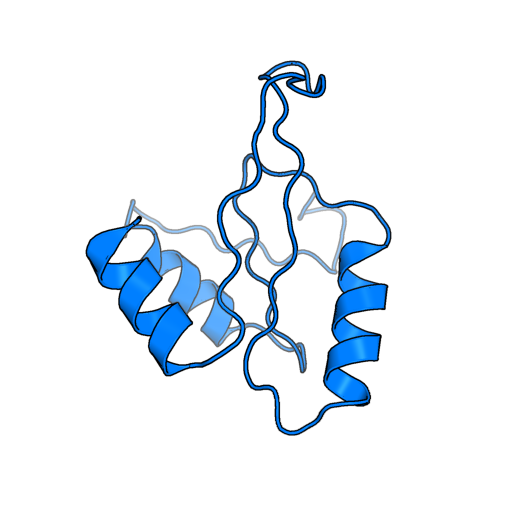684 O O . PRO A 1 88 ? 13.762 0.418 -5.132 1.00 87.56 88 PRO A O 1
ATOM 687 N N . THR A 1 89 ? 15.625 0.088 -6.331 1.00 90.88 89 THR A N 1
ATOM 688 C CA . THR A 1 89 ? 15.146 -1.121 -7.030 1.00 90.88 89 THR A CA 1
ATOM 689 C C . THR A 1 89 ? 15.739 -2.424 -6.494 1.00 90.88 89 THR A C 1
ATOM 691 O O . THR A 1 89 ? 15.294 -3.504 -6.866 1.00 90.88 89 THR A O 1
ATOM 694 N N . THR A 1 90 ? 16.727 -2.358 -5.596 1.00 91.31 90 THR A N 1
ATOM 695 C CA . THR A 1 90 ? 17.328 -3.547 -4.971 1.00 91.31 90 THR A CA 1
ATOM 696 C C . THR A 1 90 ? 16.958 -3.642 -3.497 1.00 91.31 90 THR A C 1
ATOM 698 O O . THR A 1 90 ? 16.811 -2.628 -2.812 1.00 91.31 90 THR A O 1
ATOM 701 N N . ALA A 1 91 ? 16.890 -4.864 -2.964 1.00 89.19 91 ALA A N 1
ATOM 702 C CA . ALA A 1 91 ? 16.574 -5.089 -1.553 1.00 89.19 91 ALA A CA 1
ATOM 703 C C . ALA A 1 91 ? 17.525 -4.343 -0.595 1.00 89.19 91 ALA A C 1
ATOM 705 O O . ALA A 1 91 ? 17.086 -3.815 0.426 1.00 89.19 91 ALA A O 1
ATOM 706 N N . GLY A 1 92 ? 18.821 -4.271 -0.925 1.00 91.56 92 GLY A N 1
ATOM 707 C CA . GLY A 1 92 ? 19.808 -3.539 -0.126 1.00 91.56 92 GLY A CA 1
ATOM 708 C C . GLY A 1 92 ? 19.540 -2.034 -0.102 1.00 91.56 92 GLY A C 1
ATOM 709 O O . GLY A 1 92 ? 19.594 -1.416 0.959 1.00 91.56 92 GLY A O 1
ATOM 710 N N . MET A 1 93 ? 19.176 -1.460 -1.250 1.00 90.38 93 MET A N 1
ATOM 711 C CA . MET A 1 93 ? 18.871 -0.033 -1.357 1.00 90.38 93 MET A CA 1
ATOM 712 C C . MET A 1 93 ? 17.540 0.317 -0.700 1.00 90.38 93 MET A C 1
ATOM 714 O O . MET A 1 93 ? 17.465 1.331 -0.019 1.00 90.38 93 MET A O 1
ATOM 718 N N . VAL A 1 94 ? 16.517 -0.534 -0.834 1.00 88.88 94 VAL A N 1
ATOM 719 C CA . VAL A 1 94 ? 15.234 -0.349 -0.137 1.00 88.88 94 VAL A CA 1
ATOM 720 C C . VAL A 1 94 ? 15.471 -0.289 1.371 1.00 88.88 94 VAL A C 1
ATOM 722 O O . VAL A 1 94 ? 15.039 0.659 2.022 1.00 88.88 94 VAL A O 1
ATOM 725 N N . ARG A 1 95 ? 16.227 -1.247 1.928 1.00 89.19 95 ARG A N 1
ATOM 726 C CA . ARG A 1 95 ? 16.579 -1.252 3.357 1.00 89.19 95 ARG A CA 1
ATOM 727 C C . ARG A 1 95 ? 17.340 0.010 3.759 1.00 89.19 95 ARG A C 1
ATOM 729 O O . ARG A 1 95 ? 16.983 0.630 4.752 1.00 89.19 95 ARG A O 1
ATOM 736 N N . TRP A 1 96 ? 18.360 0.397 2.994 1.00 90.00 96 TRP A N 1
ATOM 737 C CA . TRP A 1 96 ? 19.151 1.595 3.278 1.00 90.00 96 TRP A CA 1
ATOM 738 C C . TRP A 1 96 ? 18.292 2.866 3.287 1.00 90.00 96 TRP A C 1
ATOM 740 O O . TRP A 1 96 ? 18.342 3.641 4.239 1.00 90.00 96 TRP A O 1
ATOM 750 N N . THR A 1 97 ? 17.468 3.066 2.257 1.00 87.06 97 THR A N 1
ATOM 751 C CA . THR A 1 97 ? 16.577 4.227 2.150 1.00 87.06 97 THR A CA 1
ATOM 752 C C . THR A 1 97 ? 15.587 4.274 3.314 1.00 87.06 97 THR A C 1
ATOM 754 O O . THR A 1 97 ? 15.424 5.336 3.903 1.00 87.06 97 THR A O 1
ATOM 757 N N . LEU A 1 98 ? 15.006 3.137 3.719 1.00 84.25 98 LEU A N 1
ATOM 758 C CA . LEU A 1 98 ? 14.074 3.084 4.854 1.00 84.25 98 LEU A CA 1
ATOM 759 C C . LEU A 1 98 ? 14.703 3.492 6.197 1.00 84.25 98 LEU A C 1
ATOM 761 O O . LEU A 1 98 ? 14.018 4.058 7.042 1.00 84.25 98 LEU A O 1
ATOM 765 N N . PHE A 1 99 ? 15.989 3.203 6.419 1.00 85.06 99 PHE A N 1
ATOM 766 C CA . PHE A 1 99 ? 16.663 3.561 7.674 1.00 85.06 99 PHE A CA 1
ATOM 767 C C . PHE A 1 99 ? 17.169 5.005 7.716 1.00 85.06 99 PHE A C 1
ATOM 769 O O . PHE A 1 99 ? 17.296 5.561 8.805 1.00 85.06 99 PHE A O 1
ATOM 776 N N . PHE A 1 100 ? 17.500 5.594 6.563 1.00 84.31 100 PHE A N 1
ATOM 777 C CA . PHE A 1 100 ? 18.273 6.843 6.513 1.00 84.31 100 PHE A CA 1
ATOM 778 C C . PHE A 1 100 ? 17.631 7.976 5.704 1.00 84.31 100 PHE A C 1
ATOM 780 O O . PHE A 1 100 ? 18.196 9.067 5.665 1.00 84.31 100 PHE A O 1
ATOM 787 N N . ARG A 1 101 ? 16.513 7.735 5.009 1.00 68.94 101 ARG A N 1
ATOM 788 C CA . ARG A 1 101 ? 15.861 8.722 4.126 1.00 68.94 101 ARG A CA 1
ATOM 789 C C . ARG A 1 101 ? 14.340 8.827 4.302 1.00 68.94 101 ARG A C 1
ATOM 791 O O . ARG A 1 101 ? 13.714 9.521 3.505 1.00 68.94 101 ARG A O 1
ATOM 798 N N . CYS A 1 102 ? 13.767 8.132 5.283 1.00 58.00 102 CYS A N 1
ATOM 799 C CA . CYS A 1 102 ? 12.371 8.306 5.684 1.00 58.00 102 CYS A CA 1
ATOM 800 C C . CYS A 1 102 ? 12.197 9.505 6.613 1.00 58.00 102 CYS A C 1
ATOM 802 O O . CYS A 1 102 ? 13.113 9.746 7.433 1.00 58.00 102 CYS A O 1
#

Nearest PDB structures (foldseek):
  2xct-assembly2_U  TM=2.689E-01  e=4.698E+00  Staphylococcus aureus subsp. aureus N315

Radius of gyration: 16.36 Å; Cα contacts (8 Å, |Δi|>4): 33; chains: 1; bounding box: 43×36×36 Å

Mean predicted aligned error: 4.64 Å